Protein AF-A0A522BUV5-F1 (afdb_monomer)

Secondary structure (DSSP, 8-state):
-HHHHHHHHHHHHHHHHHHHHHHHHHHHTTS-HHHHHHHHHHHHHHHHHHHHHHHHHHHHHHHHHHHHHHHHTT----S-TTPPBPTTSPBPHHHHHHHHHHHHHHHHH-TT-HHHHHHHHHHHHHTT-HHHHHHHHHHHHHHHHHHH-

Mean predicted aligned error: 8.03 Å

Foldseek 3Di:
DVVVVVVVVVVVLVVVLVVLLVCLVCQCVVPDPVSVVVSVVSNVVSVVVVVVVVVVVVLVVLLVVVVVVCVVVVCPPVQDPPWDADPVRATDPVSLVVQLVVLVVVCVVPVLALVSLSSNLVSCVSVVVPVVSSVSSVSSSVSVVVVVD

Sequence (149 aa):
MGKVGAAFTVLVMLMLSGALALSGVRLVTSGDLVLTGIGVGVLSLVVIGLLLVAGEVRLGSASARLARALEAEGGLPYDPPDVTRLPSGRLEKDDADRLFALRRAEVEAAPEDWRAWWRLAAAYGEARDARRGRRAMRKAVALERATRG

Radius of gyration: 21.56 Å; Cα contacts (8 Å, |Δi|>4): 110; chains: 1; bounding box: 47×39×57 Å

Structure (mmCIF, N/CA/C/O backbone):
data_AF-A0A522BUV5-F1
#
_entry.id   AF-A0A522BUV5-F1
#
loop_
_atom_site.group_PDB
_atom_site.id
_atom_site.type_symbol
_atom_site.label_atom_id
_atom_site.label_alt_id
_atom_site.label_comp_id
_atom_site.label_asym_id
_atom_site.label_entity_id
_atom_site.label_seq_id
_atom_site.pdbx_PDB_ins_code
_atom_site.Cartn_x
_atom_site.Cartn_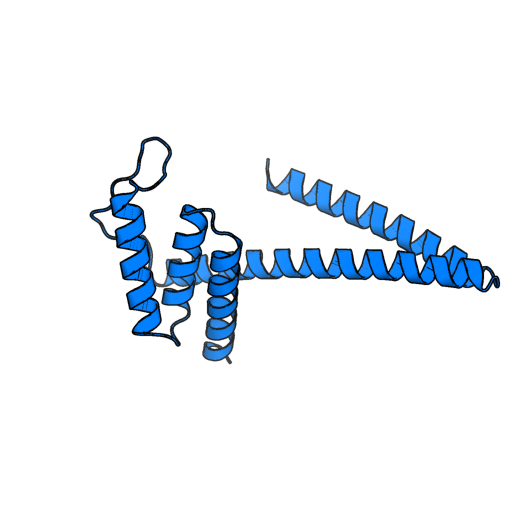y
_atom_site.Cartn_z
_atom_site.occupancy
_atom_site.B_iso_or_equiv
_atom_site.auth_seq_id
_atom_site.auth_comp_id
_atom_site.auth_asym_id
_atom_site.auth_atom_id
_atom_site.pdbx_PDB_model_num
ATOM 1 N N . MET A 1 1 ? 16.148 7.818 9.908 1.00 49.69 1 MET A N 1
ATOM 2 C CA . MET A 1 1 ? 15.095 8.558 10.647 1.00 49.69 1 MET A CA 1
ATOM 3 C C . MET A 1 1 ? 13.669 8.064 10.360 1.00 49.69 1 MET A C 1
ATOM 5 O O . MET A 1 1 ? 12.910 7.933 11.310 1.00 49.69 1 MET A O 1
ATOM 9 N N . GLY A 1 2 ? 13.302 7.696 9.121 1.00 62.78 2 GLY A N 1
ATOM 10 C CA . GLY A 1 2 ? 11.913 7.314 8.782 1.00 62.78 2 GLY A CA 1
ATOM 11 C C . GLY A 1 2 ? 11.329 6.066 9.474 1.00 62.78 2 GLY A C 1
ATOM 12 O O . GLY A 1 2 ? 10.170 6.087 9.869 1.00 62.78 2 GLY A O 1
ATOM 13 N N . LYS A 1 3 ? 12.110 4.992 9.679 1.00 70.62 3 LYS A N 1
ATOM 14 C CA . LYS A 1 3 ? 11.598 3.741 10.289 1.00 70.62 3 LYS A CA 1
ATOM 15 C C . LYS A 1 3 ? 11.247 3.891 11.775 1.00 70.62 3 LYS A C 1
ATOM 17 O O . LYS A 1 3 ? 10.235 3.361 12.213 1.00 70.62 3 LYS A O 1
ATOM 22 N N . VAL A 1 4 ? 12.065 4.633 12.526 1.00 81.69 4 VAL A N 1
ATOM 23 C CA . VAL A 1 4 ? 11.848 4.883 13.963 1.00 81.69 4 VAL A CA 1
ATOM 24 C C . VAL A 1 4 ? 10.650 5.810 14.170 1.00 81.69 4 VAL A C 1
ATOM 26 O O . VAL A 1 4 ? 9.794 5.512 14.995 1.00 81.69 4 VAL A O 1
ATOM 29 N N . GLY A 1 5 ? 10.536 6.875 13.366 1.00 81.88 5 GLY A N 1
ATOM 30 C CA . GLY A 1 5 ? 9.370 7.763 13.395 1.00 81.88 5 GLY A CA 1
ATOM 31 C C . GLY A 1 5 ? 8.070 7.028 13.065 1.00 81.88 5 GLY A C 1
ATOM 32 O O . GLY A 1 5 ? 7.106 7.130 13.814 1.00 81.88 5 GLY A O 1
ATOM 33 N N . ALA A 1 6 ? 8.063 6.207 12.009 1.00 82.06 6 ALA A N 1
ATOM 34 C CA . ALA A 1 6 ? 6.897 5.401 11.651 1.00 82.06 6 ALA A CA 1
ATOM 35 C C . ALA A 1 6 ? 6.514 4.399 12.754 1.00 82.06 6 ALA A C 1
ATOM 37 O O . ALA A 1 6 ? 5.337 4.280 13.088 1.00 82.06 6 ALA A O 1
ATOM 38 N N . ALA A 1 7 ? 7.494 3.711 13.352 1.00 85.12 7 ALA A N 1
ATOM 39 C CA . ALA A 1 7 ? 7.247 2.787 14.458 1.00 85.12 7 ALA A CA 1
ATOM 40 C C . ALA A 1 7 ? 6.645 3.502 15.680 1.00 85.12 7 ALA A C 1
ATOM 42 O O . ALA A 1 7 ? 5.692 3.001 16.272 1.00 85.12 7 ALA A O 1
ATOM 43 N N . PHE A 1 8 ? 7.145 4.695 16.014 1.00 90.94 8 PHE A N 1
ATOM 44 C CA . PHE A 1 8 ? 6.598 5.518 17.091 1.00 90.94 8 PHE A CA 1
ATOM 45 C C . PHE A 1 8 ? 5.156 5.961 16.808 1.00 90.94 8 PHE A C 1
ATOM 47 O O . PHE A 1 8 ? 4.286 5.793 17.658 1.00 90.94 8 PHE A O 1
ATOM 54 N N . THR A 1 9 ? 4.864 6.459 15.602 1.00 87.31 9 THR A N 1
ATOM 55 C CA . THR A 1 9 ? 3.497 6.849 15.220 1.00 87.31 9 THR A CA 1
ATOM 56 C C . THR A 1 9 ? 2.530 5.667 15.286 1.00 87.31 9 THR A C 1
ATOM 58 O O . THR A 1 9 ? 1.425 5.815 15.805 1.00 87.31 9 THR A O 1
ATOM 61 N N . VAL A 1 10 ? 2.943 4.484 14.817 1.00 88.19 10 VAL A N 1
ATOM 62 C CA . VAL A 1 10 ? 2.133 3.259 14.913 1.00 88.19 10 VAL A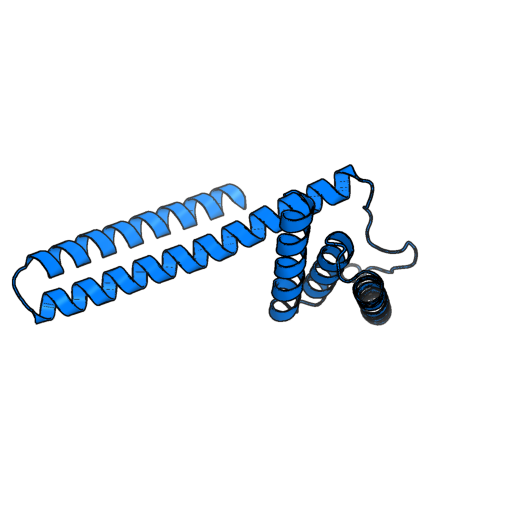 CA 1
ATOM 63 C C . VAL A 1 10 ? 1.892 2.876 16.372 1.00 88.19 10 VAL A C 1
ATOM 65 O O . VAL A 1 10 ? 0.759 2.563 16.729 1.00 88.19 10 VAL A O 1
ATOM 68 N N . LEU A 1 11 ? 2.914 2.946 17.229 1.00 92.19 11 LEU A N 1
ATOM 69 C CA . LEU A 1 11 ? 2.779 2.655 18.656 1.00 92.19 11 LEU A CA 1
ATOM 70 C C . LEU A 1 11 ? 1.769 3.590 19.335 1.00 92.19 11 LEU A C 1
ATOM 72 O O . LEU A 1 11 ? 0.856 3.117 20.008 1.00 92.19 11 LEU A O 1
ATOM 76 N N . VAL A 1 12 ? 1.899 4.903 19.125 1.00 92.75 12 VAL A N 1
ATOM 77 C CA . VAL A 1 12 ? 0.969 5.901 19.679 1.00 92.75 12 VAL A CA 1
ATOM 78 C C . VAL A 1 12 ? -0.450 5.655 19.167 1.00 92.75 12 VAL A C 1
ATOM 80 O O . VAL A 1 12 ? -1.395 5.648 19.952 1.00 92.75 12 VAL A O 1
ATOM 83 N N . MET A 1 13 ? -0.6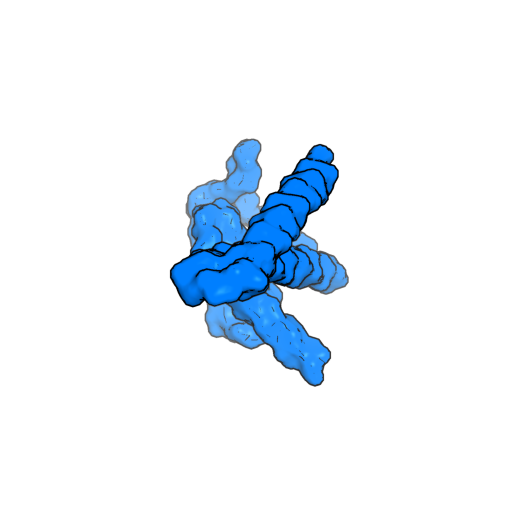12 5.383 17.870 1.00 89.44 13 MET A N 1
ATOM 84 C CA . MET A 1 13 ? -1.913 5.068 17.279 1.00 89.44 13 MET A CA 1
ATOM 85 C C . MET A 1 13 ? -2.553 3.830 17.921 1.00 89.44 13 MET A C 1
ATOM 87 O O . MET A 1 13 ? -3.741 3.858 18.243 1.00 89.44 13 MET A O 1
ATOM 91 N N . LEU A 1 14 ? -1.782 2.760 18.136 1.00 90.44 14 LEU A N 1
ATOM 92 C CA . LEU A 1 14 ? -2.259 1.542 18.795 1.00 90.44 14 LEU A CA 1
ATOM 93 C C . LEU A 1 14 ? -2.642 1.800 20.254 1.00 90.44 14 LEU A C 1
ATOM 95 O O . LEU A 1 14 ? -3.685 1.329 20.700 1.00 90.44 14 LEU A O 1
ATOM 99 N N . MET A 1 15 ? -1.846 2.588 20.976 1.00 92.25 15 MET A N 1
ATOM 100 C CA . MET A 1 15 ? -2.125 2.961 22.361 1.00 92.25 15 MET A CA 1
ATOM 101 C C . MET A 1 15 ? -3.424 3.773 22.480 1.00 92.25 15 MET A C 1
ATOM 103 O O . MET A 1 15 ? -4.279 3.439 23.299 1.00 92.25 15 MET A O 1
ATOM 107 N N . LEU A 1 16 ? -3.613 4.793 21.635 1.00 89.31 16 LEU A N 1
ATOM 108 C CA . LEU A 1 16 ? -4.839 5.601 21.606 1.00 89.31 16 LEU A CA 1
ATOM 109 C C . LEU A 1 16 ? -6.060 4.765 21.206 1.00 89.31 16 LEU A C 1
ATOM 111 O O . LEU A 1 16 ? -7.109 4.855 21.841 1.00 89.31 16 LEU A O 1
ATOM 115 N N . SER A 1 17 ? -5.907 3.906 20.196 1.00 85.44 17 SER A N 1
ATOM 116 C CA . SER A 1 17 ? -6.956 2.976 19.764 1.00 85.44 17 SER A CA 1
ATOM 117 C C . SER A 1 17 ? -7.347 2.011 20.884 1.00 85.44 17 SER A C 1
ATOM 119 O O . SER A 1 17 ? -8.530 1.771 21.101 1.00 85.44 17 SER A O 1
ATOM 121 N N . GLY A 1 18 ? -6.368 1.499 21.636 1.00 87.00 18 GLY A N 1
ATOM 122 C CA . GLY A 1 18 ? -6.593 0.637 22.794 1.00 87.00 18 GLY A CA 1
ATOM 123 C C . GLY A 1 18 ? -7.301 1.357 23.943 1.00 87.00 18 GLY A C 1
ATOM 124 O O . GLY A 1 18 ? -8.240 0.811 24.519 1.00 87.00 18 GLY A O 1
ATOM 125 N N . ALA A 1 19 ? -6.918 2.602 24.239 1.00 88.50 19 ALA A N 1
ATOM 126 C CA . ALA A 1 19 ? -7.586 3.422 25.252 1.00 88.50 19 ALA A CA 1
ATOM 127 C C . ALA A 1 19 ? -9.052 3.720 24.882 1.00 88.50 19 ALA A C 1
ATOM 129 O O . ALA A 1 19 ? -9.947 3.608 25.727 1.00 88.50 19 ALA A O 1
ATOM 130 N N . LEU A 1 20 ? -9.314 4.041 23.610 1.00 84.50 20 LEU A N 1
ATOM 131 C CA . LEU A 1 20 ? -10.669 4.217 23.081 1.00 84.50 20 LEU A CA 1
ATOM 132 C C . LEU A 1 20 ? -11.471 2.918 23.132 1.00 84.50 20 LEU A C 1
ATOM 134 O O . LEU A 1 20 ? -12.626 2.938 23.551 1.00 84.50 20 LEU A O 1
ATOM 138 N N . ALA A 1 21 ? -10.861 1.791 22.763 1.00 82.19 21 ALA A N 1
ATOM 139 C CA . ALA A 1 21 ? -11.517 0.494 22.815 1.00 82.19 21 ALA A CA 1
ATOM 140 C C . ALA A 1 21 ? -11.909 0.123 24.249 1.00 82.19 21 ALA A C 1
ATOM 142 O O . ALA A 1 21 ? -13.062 -0.223 24.492 1.00 82.19 21 ALA A O 1
ATOM 143 N N . LEU A 1 22 ? -10.999 0.281 25.216 1.00 84.31 22 LEU A N 1
ATOM 144 C CA . LEU A 1 22 ? -11.290 0.043 26.631 1.00 84.31 22 LEU A CA 1
ATOM 145 C C . LEU A 1 22 ? -12.436 0.933 27.132 1.00 84.31 22 LEU A C 1
ATOM 147 O O . LEU A 1 22 ? -13.305 0.471 27.869 1.00 84.31 22 LEU A O 1
ATOM 151 N N . SER A 1 23 ? -12.454 2.199 26.712 1.00 81.81 23 SER A N 1
ATOM 152 C CA . SER A 1 23 ? -13.531 3.133 27.046 1.00 81.81 23 SER A CA 1
ATOM 153 C C . SER A 1 23 ? -14.860 2.670 26.443 1.00 81.81 23 SER A C 1
ATOM 155 O O . SER A 1 23 ? -15.846 2.561 27.162 1.00 81.81 23 SER A O 1
ATOM 157 N N . GLY A 1 24 ? -14.877 2.294 25.161 1.00 77.00 24 GLY A N 1
ATOM 158 C CA . GLY A 1 24 ? -16.053 1.741 24.488 1.00 77.00 24 GLY A CA 1
ATOM 159 C C . GLY A 1 24 ? -16.598 0.489 25.176 1.00 77.00 24 GLY A C 1
ATOM 160 O O . GLY A 1 24 ? -17.800 0.409 25.413 1.00 77.00 24 GLY A O 1
ATOM 161 N N . VAL A 1 25 ? -15.728 -0.443 25.583 1.00 78.38 25 VAL A N 1
ATOM 162 C CA . VAL A 1 25 ? -16.140 -1.63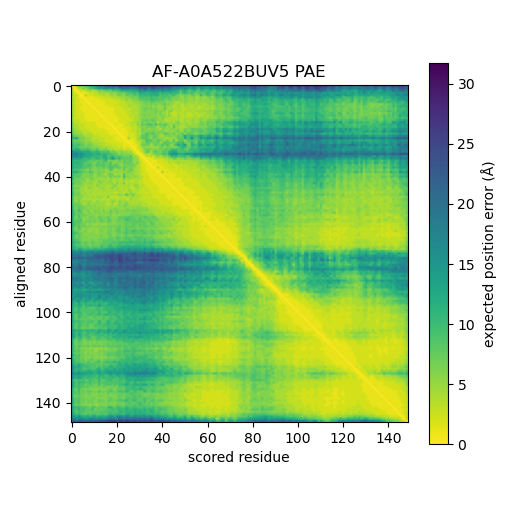0 26.352 1.00 78.38 25 VAL A CA 1
ATOM 163 C C . VAL A 1 25 ? -16.799 -1.230 27.672 1.00 78.38 25 VAL A C 1
ATOM 165 O O . VAL A 1 25 ? -17.871 -1.741 27.976 1.00 78.38 25 VAL A O 1
ATOM 168 N N . ARG A 1 26 ? -16.222 -0.282 28.424 1.00 79.69 26 ARG A N 1
ATOM 169 C CA . ARG A 1 26 ? -16.815 0.205 29.684 1.00 79.69 26 ARG A CA 1
ATOM 170 C C . ARG A 1 26 ? -18.209 0.798 29.481 1.00 79.69 26 ARG A C 1
ATOM 172 O O . ARG A 1 26 ? -19.094 0.536 30.292 1.00 79.69 26 ARG A O 1
ATOM 179 N N . LEU A 1 27 ? -18.406 1.558 28.401 1.00 75.31 27 LEU A N 1
ATOM 180 C CA . LEU A 1 27 ? -19.717 2.097 28.033 1.00 75.31 27 LEU A CA 1
ATOM 181 C C . LEU A 1 27 ? -20.721 0.984 27.694 1.00 75.31 27 LEU A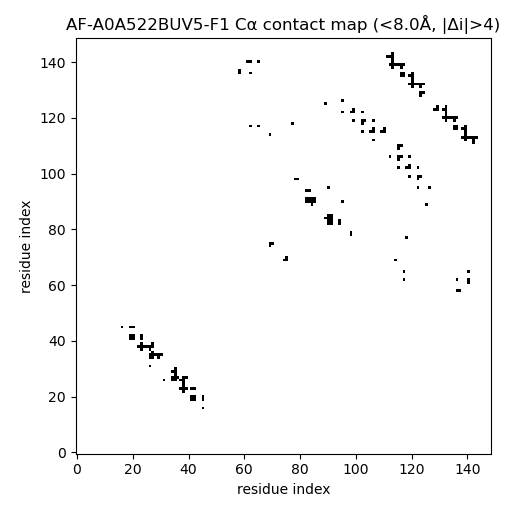 C 1
ATOM 183 O O . LEU A 1 27 ? -21.858 1.045 28.150 1.00 75.31 27 LEU A O 1
ATOM 187 N N . VAL A 1 28 ? -20.304 -0.052 26.961 1.00 76.75 28 VAL A N 1
ATOM 188 C CA . VAL A 1 28 ? -21.154 -1.211 26.623 1.00 76.75 28 VAL A CA 1
ATOM 189 C C . VAL A 1 28 ? -21.532 -2.028 27.860 1.00 76.75 28 VAL A C 1
ATOM 191 O O . VAL A 1 28 ? -22.660 -2.492 27.978 1.00 76.75 28 VAL A O 1
ATOM 194 N N . THR A 1 29 ? -20.622 -2.178 28.822 1.00 81.75 29 THR A N 1
ATOM 195 C CA . THR A 1 29 ? -20.885 -2.932 30.059 1.00 81.75 29 THR A CA 1
ATOM 196 C C . THR A 1 29 ? -21.655 -2.140 31.119 1.00 81.75 29 THR A C 1
ATOM 198 O O . THR A 1 29 ? -21.913 -2.672 32.194 1.00 81.75 29 THR A O 1
ATOM 201 N N . SER A 1 30 ? -22.009 -0.877 30.854 1.00 76.62 30 SER A N 1
ATOM 202 C CA . SER A 1 30 ? -22.659 0.009 31.833 1.00 76.62 30 SER A CA 1
ATOM 203 C C . SER A 1 30 ? -24.128 -0.336 32.120 1.00 76.62 30 SER A C 1
ATOM 205 O O . SER A 1 30 ? -24.671 0.121 33.121 1.00 76.62 30 SER A O 1
ATOM 207 N N . GLY A 1 31 ? -24.770 -1.136 31.259 1.00 75.44 31 GLY A N 1
ATOM 208 C CA . GLY A 1 31 ? -26.191 -1.492 31.364 1.00 75.44 31 GLY A CA 1
ATOM 209 C C . GLY A 1 31 ? -27.157 -0.432 30.819 1.00 75.44 31 GLY A C 1
ATOM 210 O O . GLY A 1 31 ? -28.352 -0.698 30.722 1.00 75.44 31 GLY A O 1
ATOM 211 N N . ASP A 1 32 ? -26.657 0.737 30.414 1.00 85.25 32 ASP A N 1
ATOM 212 C CA . ASP A 1 32 ? -27.437 1.783 29.751 1.00 85.25 32 ASP A CA 1
ATOM 213 C C . ASP A 1 32 ? -27.426 1.570 28.224 1.00 85.25 32 ASP A C 1
ATOM 215 O O . ASP A 1 32 ? -26.370 1.431 27.593 1.00 85.25 32 ASP A O 1
ATOM 219 N N . LEU A 1 33 ? -28.616 1.543 27.616 1.00 84.19 33 LEU A N 1
ATOM 220 C CA . LEU A 1 33 ? -28.797 1.293 26.184 1.00 84.19 33 LEU A CA 1
ATOM 221 C C . LEU A 1 33 ? -28.189 2.408 25.310 1.00 84.19 33 LEU A C 1
ATOM 223 O O . LEU A 1 33 ? -27.633 2.128 24.246 1.00 84.19 33 LEU A O 1
ATOM 227 N N . VAL A 1 34 ? -28.248 3.662 25.768 1.00 85.31 34 VAL A N 1
ATOM 228 C CA . VAL A 1 34 ? -27.679 4.829 25.078 1.00 85.31 34 VAL A CA 1
ATOM 229 C C . VAL A 1 34 ? -26.155 4.767 25.123 1.00 85.31 34 VAL A C 1
ATOM 231 O O . VAL A 1 34 ? -25.500 4.896 24.086 1.00 85.31 34 VAL A O 1
ATOM 234 N N . LEU A 1 35 ? -25.578 4.501 26.300 1.00 78.12 35 LEU A N 1
ATOM 235 C CA . LEU A 1 35 ? -24.124 4.358 26.447 1.00 78.12 35 LEU A CA 1
ATOM 236 C C . LEU A 1 35 ? -23.594 3.173 25.633 1.00 78.12 35 LEU A C 1
ATOM 238 O O . LEU A 1 35 ? -22.554 3.286 24.982 1.00 78.12 35 LEU A O 1
ATOM 242 N N . THR A 1 36 ? -24.344 2.073 25.584 1.00 79.69 36 THR A N 1
ATOM 243 C CA . THR A 1 36 ? -24.013 0.907 24.758 1.00 79.69 36 THR A CA 1
ATOM 244 C C . THR A 1 36 ? -23.940 1.264 23.274 1.00 79.69 36 THR A C 1
ATOM 246 O O . THR A 1 36 ? -22.962 0.915 22.609 1.00 79.69 36 THR A O 1
ATOM 249 N N . GLY A 1 37 ? -24.919 2.015 22.758 1.00 83.88 37 GLY A N 1
ATOM 250 C CA . GLY A 1 37 ? -24.913 2.482 21.369 1.00 83.88 37 GLY A CA 1
ATOM 251 C C . GLY A 1 37 ? -23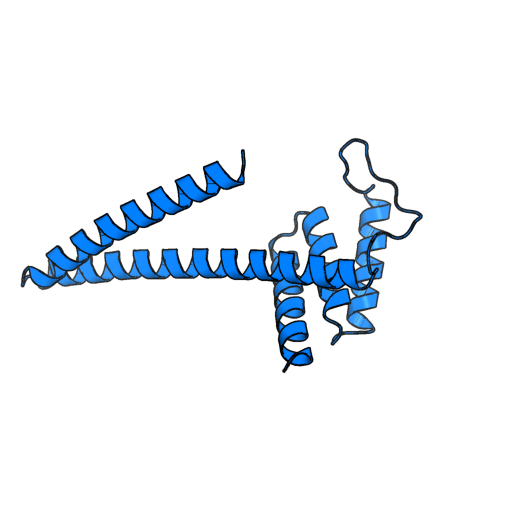.680 3.329 21.033 1.00 83.88 37 GLY A C 1
ATOM 252 O O . GLY A 1 37 ? -23.028 3.104 20.010 1.00 83.88 37 GLY A O 1
ATOM 253 N N . ILE A 1 38 ? -23.301 4.247 21.926 1.00 83.06 38 ILE A N 1
ATOM 254 C CA . ILE A 1 38 ? -22.096 5.078 21.768 1.00 83.06 38 ILE A CA 1
ATOM 255 C C . ILE A 1 38 ? -20.832 4.208 21.774 1.00 83.06 38 ILE A C 1
ATOM 257 O O . ILE A 1 38 ? -19.968 4.370 20.911 1.00 83.06 38 ILE A O 1
ATOM 261 N N . GLY A 1 39 ? -20.731 3.253 22.704 1.00 81.00 39 GLY A N 1
ATOM 262 C CA . GLY A 1 39 ? -19.592 2.340 22.793 1.00 81.00 39 GLY A CA 1
ATOM 263 C C . GLY A 1 39 ? -19.401 1.504 21.524 1.00 81.00 39 GLY A C 1
ATOM 264 O O . GLY A 1 39 ? -18.283 1.415 21.012 1.00 81.00 39 GLY A O 1
ATOM 265 N N . VAL A 1 40 ? -20.487 0.972 20.954 1.00 87.62 40 VAL A N 1
ATOM 266 C CA . VAL A 1 40 ? -20.460 0.248 19.669 1.00 87.62 40 VAL A CA 1
ATOM 267 C C . VAL A 1 40 ? -19.995 1.155 18.525 1.00 87.62 40 VAL A C 1
ATOM 269 O O . VAL A 1 40 ? -19.176 0.733 17.702 1.00 87.62 40 VAL A O 1
ATOM 272 N N . GLY A 1 41 ? -20.459 2.407 18.484 1.00 88.50 41 GLY A N 1
ATOM 273 C CA . GLY A 1 41 ? -20.017 3.391 17.494 1.00 88.50 41 GLY A CA 1
ATOM 274 C C . GLY A 1 41 ? -18.511 3.658 17.567 1.00 88.50 41 GLY A C 1
ATOM 275 O O . GLY A 1 41 ? -17.813 3.576 16.554 1.00 88.50 41 GLY A O 1
ATOM 276 N N . VAL A 1 42 ? -17.986 3.894 18.772 1.00 87.44 42 VAL A N 1
ATOM 277 C CA . VAL A 1 42 ? -16.549 4.125 19.002 1.00 87.44 42 VAL A CA 1
ATOM 278 C C . VAL A 1 42 ? -15.718 2.909 18.593 1.00 87.44 42 VAL A C 1
ATOM 280 O O . VAL A 1 42 ? -14.726 3.055 17.877 1.00 87.44 42 VAL A O 1
ATOM 283 N N . LEU A 1 43 ? -16.132 1.702 18.988 1.00 86.31 43 LEU A N 1
ATOM 284 C CA . LEU A 1 43 ? -15.436 0.468 18.615 1.00 86.31 43 LEU A CA 1
ATOM 285 C C . LEU A 1 43 ? -15.424 0.260 17.098 1.00 86.31 4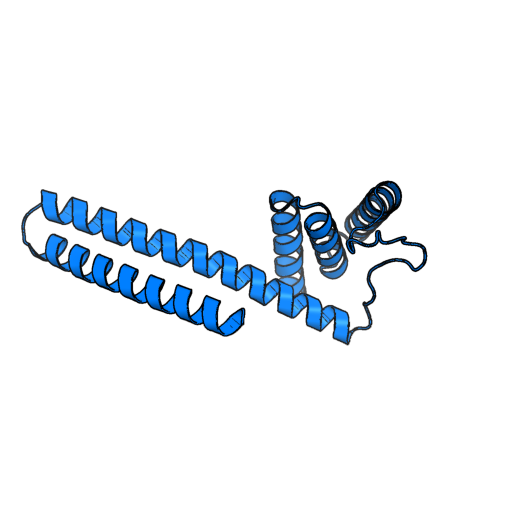3 LEU A C 1
ATOM 287 O O . LEU A 1 43 ? -14.390 -0.096 16.534 1.00 86.31 43 LEU A O 1
ATOM 291 N N . SER A 1 44 ? -16.539 0.549 16.427 1.00 91.50 44 SER A N 1
ATOM 292 C CA . SER A 1 44 ? -16.637 0.460 14.967 1.00 91.50 44 SER A CA 1
ATOM 293 C C . SER A 1 44 ? -15.647 1.403 14.278 1.00 91.50 44 SER A C 1
ATOM 295 O O . SER A 1 44 ? -14.949 0.987 13.353 1.00 91.50 44 SER A O 1
ATOM 297 N N . LEU A 1 45 ? -15.518 2.646 14.757 1.00 88.81 45 LEU A N 1
ATOM 298 C CA . LEU A 1 45 ? -14.544 3.608 14.227 1.00 88.81 45 LEU A CA 1
ATOM 299 C C . LEU A 1 45 ? -13.100 3.122 14.393 1.00 88.81 45 LEU A C 1
ATOM 301 O O . LEU A 1 45 ? -12.314 3.213 13.448 1.00 88.81 45 LEU A O 1
ATOM 305 N N . VAL A 1 46 ? -12.757 2.564 15.558 1.00 88.12 46 VAL A N 1
ATOM 306 C CA . VAL A 1 46 ? -11.425 1.993 15.812 1.00 88.12 46 VAL A CA 1
ATOM 307 C C . VAL A 1 46 ? -11.143 0.839 14.848 1.00 88.12 46 VAL A C 1
ATOM 309 O O . VAL A 1 46 ? -10.098 0.819 14.198 1.00 88.12 46 VAL A O 1
ATOM 312 N N . VAL A 1 47 ? -12.089 -0.092 14.697 1.00 91.69 47 VAL A N 1
ATOM 313 C CA . VAL A 1 47 ? -11.946 -1.241 13.791 1.00 91.69 47 VAL A CA 1
ATOM 314 C C . VAL A 1 47 ? -11.755 -0.783 12.345 1.00 91.69 47 VAL A C 1
ATOM 316 O O . VAL A 1 47 ? -10.821 -1.237 11.683 1.00 91.69 47 VAL A O 1
ATOM 319 N N . ILE A 1 48 ? -12.579 0.148 11.857 1.00 94.25 48 ILE A N 1
ATOM 320 C CA . ILE A 1 48 ? -12.458 0.687 10.494 1.00 94.25 48 ILE A CA 1
ATOM 321 C C . ILE A 1 48 ? -11.096 1.363 10.303 1.00 94.25 48 ILE A C 1
ATOM 323 O O . ILE A 1 48 ? -10.423 1.104 9.304 1.00 94.25 48 ILE A O 1
ATOM 327 N N . GLY A 1 49 ? -10.655 2.177 11.267 1.00 89.81 49 GLY A N 1
ATOM 328 C CA . GLY A 1 49 ? -9.341 2.819 11.232 1.00 89.81 49 GLY A CA 1
ATOM 329 C C . GLY A 1 49 ? -8.200 1.806 11.111 1.00 89.81 49 GLY A C 1
ATOM 330 O O . GLY A 1 49 ? -7.346 1.934 10.230 1.00 89.81 49 GLY A O 1
ATOM 331 N N . LEU A 1 50 ? -8.225 0.748 11.928 1.00 90.38 50 LEU A N 1
ATOM 332 C CA . LEU A 1 50 ? -7.236 -0.331 11.868 1.00 90.38 50 LEU A CA 1
ATOM 333 C C . LEU A 1 50 ? -7.252 -1.054 10.514 1.00 90.38 50 LEU A C 1
ATOM 335 O O . LEU A 1 50 ? -6.187 -1.326 9.959 1.00 90.38 50 LEU A O 1
ATOM 339 N N . LEU A 1 51 ? -8.433 -1.345 9.960 1.00 92.94 51 LEU A N 1
ATOM 340 C CA . LEU A 1 51 ? -8.565 -2.015 8.662 1.00 92.94 51 LEU A CA 1
ATOM 341 C C . LEU A 1 51 ? -8.001 -1.173 7.511 1.00 92.94 51 LEU A C 1
ATOM 343 O O . LEU A 1 51 ? -7.309 -1.715 6.646 1.00 92.94 51 LEU A O 1
ATOM 347 N N . LEU A 1 52 ? -8.255 0.139 7.508 1.00 90.81 52 LEU A N 1
ATOM 348 C CA . LEU A 1 52 ? -7.723 1.055 6.496 1.00 90.81 52 LEU A CA 1
ATOM 349 C C . LEU A 1 52 ? -6.192 1.095 6.531 1.00 90.81 52 LEU A C 1
ATOM 351 O O . LEU A 1 52 ? -5.547 0.927 5.493 1.00 90.81 52 LEU A O 1
ATOM 355 N N . VAL A 1 53 ? -5.605 1.240 7.722 1.00 90.25 53 VAL A N 1
ATOM 356 C CA . VAL A 1 53 ? -4.143 1.263 7.880 1.00 90.25 53 VAL A CA 1
ATOM 357 C C . VAL A 1 53 ? -3.531 -0.087 7.514 1.00 90.25 53 VAL A C 1
ATOM 359 O O . VAL A 1 53 ? -2.542 -0.138 6.781 1.00 90.25 53 VAL A O 1
ATOM 362 N N . ALA A 1 54 ? -4.132 -1.193 7.957 1.00 89.44 54 ALA A N 1
ATOM 363 C CA . ALA A 1 54 ? -3.681 -2.529 7.587 1.00 89.44 54 ALA A CA 1
ATOM 364 C C . ALA A 1 54 ? -3.717 -2.737 6.064 1.00 89.44 54 ALA A C 1
ATOM 366 O O . ALA A 1 54 ? -2.804 -3.349 5.508 1.00 89.44 54 ALA A O 1
ATOM 367 N N . GLY A 1 55 ? -4.737 -2.213 5.377 1.00 89.38 55 GLY A N 1
ATOM 368 C CA . GLY A 1 55 ? -4.831 -2.229 3.918 1.00 89.38 55 GLY A CA 1
ATOM 369 C C . GLY A 1 55 ? -3.667 -1.502 3.239 1.00 89.38 55 GLY A C 1
ATOM 370 O O . GLY A 1 55 ? -3.051 -2.056 2.326 1.00 89.38 55 GLY A O 1
ATOM 371 N N . GLU A 1 56 ? -3.320 -0.310 3.722 1.00 88.12 56 GLU A N 1
ATOM 372 C CA . GLU A 1 56 ? -2.224 0.493 3.168 1.00 88.12 56 GLU A CA 1
ATOM 373 C C . GLU A 1 56 ? -0.855 -0.163 3.409 1.00 88.12 56 GLU A C 1
ATOM 375 O O . GLU A 1 56 ? -0.054 -0.307 2.483 1.00 88.12 56 GLU A O 1
ATOM 380 N N . VAL A 1 57 ? -0.609 -0.666 4.624 1.00 88.69 57 VAL A N 1
ATOM 381 C CA . VAL A 1 57 ? 0.631 -1.386 4.966 1.00 88.69 57 VAL A CA 1
ATOM 382 C C . VAL A 1 57 ? 0.785 -2.654 4.122 1.00 88.69 57 VAL A C 1
ATOM 384 O O . VAL A 1 57 ? 1.878 -2.966 3.635 1.00 88.69 57 VAL A O 1
ATOM 387 N N . ARG A 1 58 ? -0.309 -3.390 3.894 1.00 88.44 58 ARG A N 1
ATOM 388 C CA . ARG A 1 58 ? -0.311 -4.579 3.029 1.00 88.44 58 ARG A CA 1
ATOM 389 C C . ARG A 1 58 ? 0.002 -4.228 1.575 1.00 88.44 58 ARG A C 1
ATOM 391 O O . ARG A 1 58 ? 0.761 -4.954 0.939 1.00 88.44 58 ARG A O 1
ATOM 398 N N . LEU A 1 59 ? -0.539 -3.129 1.048 1.00 86.50 59 LEU A N 1
ATOM 399 C CA . LEU A 1 59 ? -0.253 -2.689 -0.320 1.00 86.50 59 LEU A CA 1
ATOM 400 C C . LEU A 1 59 ? 1.205 -2.234 -0.474 1.00 86.50 59 LEU A C 1
ATOM 402 O O . LEU A 1 59 ? 1.871 -2.645 -1.422 1.00 86.50 59 LEU A O 1
ATOM 406 N N . GLY A 1 60 ? 1.720 -1.449 0.477 1.00 87.12 60 GLY A N 1
ATOM 407 C CA . GLY A 1 60 ? 3.109 -0.984 0.469 1.00 87.12 60 GLY A CA 1
ATOM 408 C C . GLY A 1 60 ? 4.120 -2.128 0.582 1.00 87.12 60 GLY A C 1
ATOM 409 O O . GLY A 1 60 ? 5.081 -2.192 -0.183 1.00 87.12 60 GLY A O 1
ATOM 410 N N . SER A 1 61 ? 3.877 -3.084 1.483 1.00 88.69 61 SER A N 1
ATOM 411 C CA . SER A 1 61 ? 4.732 -4.272 1.625 1.00 88.69 61 SER A CA 1
ATOM 412 C C . SER A 1 61 ? 4.688 -5.179 0.393 1.00 88.69 61 SER A C 1
ATOM 414 O O . SER A 1 61 ? 5.736 -5.668 -0.035 1.00 88.69 61 SER A O 1
ATOM 416 N N . ALA A 1 62 ? 3.515 -5.358 -0.224 1.00 89.75 62 ALA A N 1
ATOM 417 C CA . ALA A 1 62 ? 3.386 -6.086 -1.483 1.00 89.75 62 ALA A CA 1
ATOM 418 C C . ALA A 1 62 ? 4.124 -5.371 -2.626 1.00 89.75 62 ALA A C 1
ATOM 420 O O . ALA A 1 62 ? 4.892 -6.011 -3.336 1.00 89.75 62 ALA A O 1
ATOM 421 N N . SER A 1 63 ? 3.979 -4.050 -2.750 1.00 88.50 63 SER A N 1
ATOM 422 C CA . SER A 1 63 ? 4.713 -3.241 -3.732 1.00 88.50 63 SER A CA 1
ATOM 423 C C . SER A 1 63 ? 6.228 -3.388 -3.580 1.00 88.50 63 SER A C 1
ATOM 425 O O . SER A 1 63 ? 6.924 -3.610 -4.567 1.00 88.50 63 SER A O 1
ATOM 427 N N . ALA A 1 64 ? 6.745 -3.304 -2.348 1.00 88.81 64 ALA A N 1
ATOM 428 C CA . ALA A 1 64 ? 8.171 -3.471 -2.066 1.00 88.81 64 ALA A CA 1
ATOM 429 C C . ALA A 1 64 ? 8.661 -4.899 -2.354 1.00 88.81 64 ALA A C 1
ATOM 431 O O . ALA A 1 64 ? 9.790 -5.099 -2.796 1.00 88.81 64 ALA A O 1
ATOM 432 N N . ARG A 1 65 ? 7.818 -5.911 -2.117 1.00 91.81 65 ARG A N 1
ATOM 433 C CA . ARG A 1 65 ? 8.116 -7.296 -2.495 1.00 91.81 65 ARG A CA 1
ATOM 434 C C . ARG A 1 65 ? 8.211 -7.454 -4.012 1.00 91.81 65 ARG A C 1
ATOM 436 O O . ARG A 1 65 ? 9.186 -8.038 -4.466 1.00 91.81 65 ARG A O 1
ATOM 443 N N . LEU A 1 66 ? 7.238 -6.934 -4.762 1.00 89.75 66 LEU A N 1
ATOM 444 C CA . LEU A 1 66 ? 7.233 -6.989 -6.227 1.00 89.75 66 LEU A CA 1
ATOM 445 C C . LEU A 1 66 ? 8.431 -6.250 -6.829 1.00 89.75 66 LEU A C 1
ATOM 447 O O . LEU A 1 66 ? 9.049 -6.764 -7.751 1.00 89.75 66 LEU A O 1
ATOM 451 N N . ALA A 1 67 ? 8.805 -5.101 -6.259 1.00 87.88 67 ALA A N 1
ATOM 452 C CA . ALA A 1 67 ? 9.997 -4.365 -6.670 1.00 87.88 67 ALA A CA 1
ATOM 453 C C . ALA A 1 67 ? 11.265 -5.229 -6.560 1.00 87.88 67 ALA A C 1
ATOM 455 O O . ALA A 1 67 ? 12.015 -5.344 -7.521 1.00 87.88 67 ALA A O 1
ATOM 456 N N . ARG A 1 68 ? 11.457 -5.906 -5.417 1.00 88.19 68 ARG A N 1
ATOM 457 C CA . ARG A 1 68 ? 12.593 -6.820 -5.205 1.00 88.19 68 ARG A CA 1
ATOM 458 C C . ARG A 1 68 ? 12.558 -8.044 -6.116 1.00 88.19 68 ARG A C 1
ATOM 460 O O . ARG A 1 68 ? 13.609 -8.517 -6.525 1.00 88.19 68 ARG A O 1
ATOM 467 N N . ALA A 1 69 ? 11.371 -8.575 -6.408 1.00 88.38 69 ALA A N 1
ATOM 468 C CA . ALA A 1 69 ? 11.228 -9.688 -7.344 1.00 88.38 69 ALA A CA 1
ATOM 469 C C . ALA A 1 69 ? 11.650 -9.267 -8.760 1.00 88.38 69 ALA A C 1
ATOM 471 O O . ALA A 1 69 ? 12.431 -9.963 -9.395 1.00 88.38 69 ALA A O 1
ATOM 472 N N . LEU A 1 70 ? 11.208 -8.089 -9.209 1.00 86.69 70 LEU A N 1
ATOM 473 C CA . LEU A 1 70 ? 11.589 -7.535 -10.507 1.00 86.69 70 LEU A CA 1
ATOM 474 C C . LEU A 1 70 ? 13.094 -7.228 -10.588 1.00 86.69 70 LEU A C 1
ATOM 476 O O . LEU A 1 70 ? 13.713 -7.443 -11.626 1.00 86.69 70 LEU A O 1
ATOM 480 N N . GLU A 1 71 ? 13.684 -6.748 -9.491 1.00 86.00 71 GLU A N 1
ATOM 481 C CA . GLU A 1 71 ? 15.126 -6.504 -9.371 1.00 86.00 71 GLU A CA 1
ATOM 482 C C . GLU A 1 71 ? 15.935 -7.798 -9.482 1.00 86.00 71 GLU A C 1
ATOM 484 O O . GLU A 1 71 ? 16.907 -7.851 -10.232 1.00 86.00 71 GLU A O 1
ATOM 489 N N . ALA A 1 72 ? 15.496 -8.866 -8.810 1.00 86.50 72 ALA A N 1
ATOM 490 C CA . ALA A 1 72 ? 16.138 -10.177 -8.884 1.00 86.50 72 ALA A CA 1
ATOM 491 C C . ALA A 1 72 ? 16.098 -10.793 -10.295 1.00 86.50 72 ALA A C 1
ATOM 493 O O . ALA A 1 72 ? 16.968 -11.580 -10.651 1.00 86.50 72 ALA A O 1
ATOM 494 N N . GLU A 1 73 ? 15.108 -10.423 -11.105 1.00 85.38 73 GLU A N 1
ATOM 495 C CA . GLU A 1 73 ? 14.967 -10.867 -12.495 1.00 85.38 73 GLU A CA 1
ATOM 496 C C . GLU A 1 73 ? 15.754 -9.999 -13.491 1.00 85.38 73 GLU A C 1
ATOM 498 O O . GLU A 1 73 ? 15.692 -10.235 -14.695 1.00 85.38 73 GLU A O 1
ATOM 503 N N . GLY A 1 74 ? 16.481 -8.979 -13.017 1.00 78.44 74 GLY A N 1
ATOM 504 C CA . GLY A 1 74 ? 17.206 -8.042 -13.879 1.00 78.44 74 GLY A CA 1
ATOM 505 C C . GLY A 1 74 ? 16.293 -7.070 -14.632 1.00 78.44 74 GLY A C 1
ATOM 506 O O . GLY A 1 74 ? 16.724 -6.427 -15.583 1.00 78.44 74 GLY A O 1
ATOM 507 N N . GLY A 1 75 ? 15.032 -6.923 -14.215 1.00 69.62 75 GLY A N 1
ATOM 508 C CA . GLY A 1 75 ? 14.052 -6.024 -14.837 1.00 69.62 75 GLY A CA 1
ATOM 509 C C . GLY A 1 75 ? 14.256 -4.534 -14.526 1.00 69.62 75 GLY A C 1
ATOM 510 O O . GLY A 1 75 ? 13.322 -3.749 -14.714 1.00 69.62 75 GLY A O 1
ATOM 511 N N . LEU A 1 76 ? 15.433 -4.162 -14.012 1.00 70.69 76 LEU A N 1
ATOM 512 C CA . LEU A 1 76 ? 15.834 -2.826 -13.576 1.00 70.69 76 LEU A CA 1
ATOM 513 C C . LEU A 1 76 ? 17.204 -2.463 -14.193 1.00 70.69 76 LEU A C 1
ATOM 515 O O . LEU A 1 76 ? 18.096 -3.311 -14.175 1.00 70.69 76 LEU A O 1
ATOM 519 N N . PRO A 1 77 ? 17.413 -1.222 -14.683 1.00 58.62 77 PRO A N 1
ATOM 520 C CA . PRO A 1 77 ? 16.509 -0.071 -14.613 1.00 58.62 77 PRO A CA 1
ATOM 521 C C . PRO A 1 77 ? 15.276 -0.219 -15.517 1.00 58.62 77 PRO A C 1
ATOM 523 O O . PRO A 1 77 ? 15.354 -0.733 -16.626 1.00 58.62 77 PRO A O 1
ATOM 526 N N . TYR A 1 78 ? 14.111 0.213 -15.021 1.00 65.81 78 TYR A N 1
ATOM 527 C CA . TYR A 1 78 ? 12.863 0.168 -15.790 1.00 65.81 78 TYR A CA 1
ATOM 528 C C . TYR A 1 78 ? 12.721 1.356 -16.746 1.00 65.81 78 TYR A C 1
ATOM 530 O O . TYR A 1 78 ? 11.784 1.359 -17.541 1.00 65.81 78 TYR A O 1
ATOM 538 N N . ASP A 1 79 ? 13.575 2.371 -16.661 1.00 65.94 79 ASP A N 1
ATOM 539 C CA . ASP A 1 79 ? 13.558 3.484 -17.606 1.00 65.94 79 ASP A CA 1
ATOM 540 C C . ASP A 1 79 ? 14.283 3.082 -18.894 1.00 65.94 79 ASP A C 1
ATOM 542 O O . ASP A 1 79 ? 15.364 2.490 -18.818 1.00 65.94 79 ASP A O 1
ATOM 546 N N . PRO A 1 80 ? 13.728 3.392 -20.077 1.00 64.44 80 PRO A N 1
ATOM 547 C CA . PRO A 1 80 ? 14.490 3.301 -21.309 1.00 64.44 80 PRO A CA 1
ATOM 548 C C . PRO A 1 80 ? 15.706 4.251 -21.256 1.00 64.44 80 PRO A C 1
ATOM 550 O O . PRO A 1 80 ? 15.649 5.286 -20.591 1.00 64.44 80 PRO A O 1
ATOM 553 N N . PRO A 1 81 ? 16.807 3.918 -21.953 1.00 59.47 81 PRO A N 1
ATOM 554 C CA . PRO A 1 81 ? 18.076 4.646 -21.858 1.00 59.47 81 PRO A CA 1
ATOM 555 C C . PRO A 1 81 ? 18.016 6.123 -22.299 1.00 59.47 81 PRO A C 1
ATOM 557 O O . PRO A 1 81 ? 18.863 6.901 -21.872 1.00 59.47 81 PRO A O 1
ATOM 560 N N . ASP A 1 82 ? 17.002 6.531 -23.070 1.00 63.34 82 ASP A N 1
ATOM 561 C CA . ASP A 1 82 ? 16.858 7.889 -23.628 1.00 63.34 82 ASP A CA 1
ATOM 562 C C . ASP A 1 82 ? 15.948 8.821 -22.800 1.00 63.34 82 ASP A C 1
ATOM 564 O O . ASP A 1 82 ? 15.266 9.688 -23.348 1.00 63.34 82 ASP A O 1
ATOM 568 N N . VAL A 1 83 ? 15.880 8.633 -21.479 1.00 66.88 83 VAL A N 1
ATOM 569 C CA . VAL A 1 83 ? 15.050 9.465 -20.594 1.00 66.88 83 VAL A CA 1
ATOM 570 C C . VAL A 1 83 ? 15.888 10.541 -19.912 1.00 66.88 83 VAL A C 1
ATOM 572 O O . VAL A 1 83 ? 16.794 10.241 -19.131 1.00 66.88 83 VAL A O 1
ATOM 575 N N . THR A 1 84 ? 15.529 11.809 -20.121 1.00 70.88 84 THR A N 1
ATOM 576 C CA . THR A 1 84 ? 16.154 12.937 -19.430 1.00 70.88 84 THR A CA 1
ATOM 577 C C . THR A 1 84 ? 15.444 13.203 -18.107 1.00 70.88 84 THR A C 1
ATOM 579 O O . THR A 1 84 ? 14.238 13.456 -18.039 1.00 70.88 84 THR A O 1
ATOM 582 N N . ARG A 1 85 ? 16.210 13.189 -17.013 1.00 74.19 85 ARG A N 1
ATOM 583 C CA . ARG A 1 85 ? 15.730 13.609 -15.691 1.00 74.19 85 ARG A CA 1
ATOM 584 C C . ARG A 1 85 ? 16.153 15.055 -15.420 1.00 74.19 85 ARG A C 1
ATOM 586 O O . ARG A 1 85 ? 17.302 15.433 -15.627 1.00 74.19 85 ARG A O 1
ATOM 593 N N . LEU A 1 86 ? 15.225 15.871 -14.925 1.00 74.25 86 LEU A N 1
ATOM 594 C CA . LEU A 1 86 ? 15.494 17.203 -14.392 1.00 74.25 86 LEU A CA 1
ATOM 595 C C . LEU A 1 86 ? 16.446 17.115 -13.185 1.00 74.25 86 LEU A C 1
ATOM 597 O O . LEU A 1 86 ? 16.448 16.101 -12.485 1.00 74.25 86 LEU A O 1
ATOM 601 N N . PRO A 1 87 ? 17.129 18.217 -12.811 1.00 73.44 87 PRO A N 1
ATOM 602 C CA . PRO A 1 87 ? 17.916 18.301 -11.571 1.00 73.44 87 PRO A CA 1
ATOM 603 C C . PRO A 1 87 ? 17.116 17.978 -10.296 1.00 73.44 87 PRO A C 1
ATOM 605 O O . PRO A 1 87 ? 17.679 17.645 -9.260 1.00 73.44 87 PRO A O 1
ATOM 608 N N . SER A 1 88 ? 15.784 18.057 -10.374 1.00 72.25 88 SER A N 1
ATOM 609 C CA . SER A 1 88 ? 14.861 17.648 -9.310 1.00 72.25 88 SER A CA 1
ATOM 610 C C . SER A 1 88 ? 14.646 16.126 -9.203 1.00 72.25 88 SER A C 1
ATOM 612 O O . SER A 1 88 ? 13.906 15.685 -8.327 1.00 72.25 88 SER A O 1
ATOM 614 N N . GLY A 1 89 ? 15.227 15.327 -10.106 1.00 68.56 89 GLY A N 1
ATOM 615 C CA . GLY A 1 89 ? 15.027 13.877 -10.239 1.00 68.56 89 GLY A CA 1
ATOM 616 C C . GLY A 1 89 ? 13.768 13.468 -11.017 1.00 68.56 89 GLY A C 1
ATOM 617 O O . GLY A 1 89 ? 13.590 12.288 -11.323 1.00 68.56 89 GLY A O 1
ATOM 618 N N . ARG A 1 90 ? 12.896 14.427 -11.354 1.00 71.62 90 ARG A N 1
ATOM 619 C CA . ARG A 1 90 ? 11.680 14.210 -12.159 1.00 71.62 90 ARG A CA 1
ATOM 620 C C . ARG A 1 90 ? 12.037 13.981 -13.623 1.00 71.62 90 ARG A C 1
ATOM 622 O O . ARG A 1 90 ? 12.990 14.587 -14.090 1.00 71.62 90 ARG A O 1
ATOM 629 N N . LEU A 1 91 ? 11.254 13.193 -14.354 1.00 74.88 91 LEU A N 1
ATOM 630 C CA . LEU A 1 91 ? 11.364 13.168 -15.813 1.00 74.88 91 LEU A CA 1
ATOM 631 C C . LEU A 1 91 ? 10.979 14.527 -16.407 1.00 74.88 91 LEU A C 1
ATOM 633 O O . LEU A 1 91 ? 10.120 15.233 -15.863 1.00 74.88 91 LEU A O 1
ATOM 637 N N . GLU A 1 92 ? 11.625 14.866 -17.520 1.00 80.19 92 GLU A N 1
ATOM 638 C CA . GLU A 1 92 ? 11.145 15.890 -18.447 1.00 80.19 92 GLU A CA 1
ATOM 639 C C . GLU A 1 92 ? 9.712 15.535 -18.888 1.00 80.19 92 GLU A C 1
ATOM 641 O O . GLU A 1 92 ? 9.332 14.363 -18.893 1.00 80.19 92 GLU A O 1
ATOM 646 N N . LYS A 1 93 ? 8.855 16.536 -19.113 1.00 77.56 93 LYS A N 1
ATOM 647 C CA . LYS A 1 93 ? 7.418 16.299 -19.281 1.00 77.56 93 LYS A CA 1
ATOM 648 C C . LYS A 1 93 ? 7.135 15.447 -20.520 1.00 77.56 93 LYS A C 1
ATOM 650 O O . LYS A 1 93 ? 6.327 14.523 -20.429 1.00 77.56 93 LYS A O 1
ATOM 655 N N . ASP A 1 94 ? 7.815 15.718 -21.626 1.00 79.69 94 ASP A N 1
ATOM 656 C CA . ASP A 1 94 ? 7.621 14.987 -22.875 1.00 79.69 94 ASP A CA 1
ATOM 657 C C . ASP A 1 94 ? 8.195 13.564 -22.764 1.00 79.69 94 ASP A C 1
ATOM 659 O O . ASP A 1 94 ? 7.612 12.611 -23.289 1.00 79.69 94 ASP A O 1
ATOM 663 N N . ASP A 1 95 ? 9.293 13.382 -22.020 1.00 79.19 95 ASP A N 1
ATOM 664 C CA . ASP A 1 95 ? 9.820 12.054 -21.670 1.00 79.19 95 ASP A CA 1
ATOM 665 C C . ASP A 1 95 ? 8.862 11.270 -20.752 1.00 79.19 95 ASP A C 1
ATOM 667 O O . ASP A 1 95 ? 8.666 10.066 -20.941 1.00 79.19 95 ASP A O 1
ATOM 671 N N . ALA A 1 96 ? 8.220 11.937 -19.786 1.00 76.75 96 ALA A N 1
ATOM 672 C CA . ALA A 1 96 ? 7.249 11.329 -18.879 1.00 76.75 96 ALA A CA 1
ATOM 673 C C . ALA A 1 96 ? 5.996 10.846 -19.621 1.00 76.75 96 ALA A C 1
ATOM 675 O O . ALA A 1 96 ? 5.541 9.722 -19.396 1.00 76.75 96 ALA A O 1
ATOM 676 N N . ASP A 1 97 ? 5.462 11.666 -20.529 1.00 82.56 97 ASP A N 1
ATOM 677 C CA . ASP A 1 97 ? 4.294 11.315 -21.339 1.00 82.56 97 ASP A CA 1
ATOM 678 C C . ASP A 1 97 ? 4.619 10.165 -22.312 1.00 82.56 97 ASP A C 1
ATOM 680 O O . ASP A 1 97 ? 3.821 9.232 -22.464 1.00 82.56 97 ASP A O 1
ATOM 684 N N . ARG A 1 98 ? 5.823 10.159 -22.904 1.00 83.50 98 ARG A N 1
ATOM 685 C CA . ARG A 1 98 ? 6.305 9.064 -23.763 1.00 83.50 98 ARG A CA 1
ATOM 686 C C . ARG A 1 98 ? 6.463 7.757 -22.988 1.00 83.50 98 ARG A C 1
ATOM 688 O O . ARG A 1 98 ? 5.980 6.716 -23.437 1.00 83.50 98 ARG A O 1
ATOM 695 N N . LEU A 1 99 ? 7.097 7.806 -21.815 1.00 82.88 99 LEU A N 1
ATOM 696 C CA . LEU A 1 99 ? 7.258 6.644 -20.943 1.00 82.88 99 LEU A CA 1
ATOM 697 C C . LEU A 1 99 ? 5.898 6.107 -20.494 1.00 82.88 99 LEU A C 1
ATOM 699 O O . LEU A 1 99 ? 5.672 4.898 -20.493 1.00 82.88 99 LEU A O 1
ATOM 703 N N . PHE A 1 100 ? 4.966 6.996 -20.158 1.00 84.94 100 PHE A N 1
ATOM 704 C CA . PHE A 1 100 ? 3.615 6.612 -19.778 1.00 84.94 100 PHE A CA 1
ATOM 705 C C . PHE A 1 100 ? 2.873 5.902 -20.919 1.00 84.94 100 PHE A C 1
ATOM 707 O O . PHE A 1 100 ? 2.268 4.851 -20.696 1.00 84.94 100 PHE A O 1
ATOM 714 N N . ALA A 1 101 ? 2.947 6.436 -22.142 1.00 87.06 101 ALA A N 1
ATOM 715 C CA . ALA A 1 101 ? 2.352 5.815 -23.323 1.00 87.06 101 ALA A CA 1
ATOM 716 C C . ALA A 1 101 ? 2.947 4.425 -23.601 1.00 87.06 101 ALA A C 1
ATOM 718 O O . ALA A 1 101 ? 2.197 3.473 -23.822 1.00 87.06 101 ALA A O 1
ATOM 719 N N . LEU A 1 102 ? 4.273 4.284 -23.498 1.00 87.38 102 LEU A N 1
ATOM 720 C CA . LEU A 1 102 ? 4.966 3.002 -23.638 1.00 87.38 102 LEU A CA 1
ATOM 721 C C . LEU A 1 102 ? 4.480 1.985 -22.597 1.00 87.38 102 LEU A C 1
ATOM 723 O O . LEU A 1 102 ? 4.091 0.872 -22.939 1.00 87.38 102 LEU A O 1
ATOM 727 N N . ARG A 1 103 ? 4.435 2.380 -21.322 1.00 88.50 103 ARG A N 1
ATOM 728 C CA . ARG A 1 103 ? 4.015 1.510 -20.213 1.00 88.50 103 ARG A CA 1
ATOM 729 C C . ARG A 1 103 ? 2.563 1.085 -20.317 1.00 88.50 103 ARG A C 1
ATOM 731 O O . ARG A 1 103 ? 2.207 -0.029 -19.939 1.00 88.50 103 ARG A O 1
ATOM 738 N N . ARG A 1 104 ? 1.718 1.971 -20.833 1.00 88.31 104 ARG A N 1
ATOM 739 C CA . ARG A 1 104 ? 0.331 1.648 -21.136 1.00 88.31 104 ARG A CA 1
ATOM 740 C C . ARG A 1 104 ? 0.239 0.614 -22.259 1.00 88.31 104 ARG A C 1
ATOM 742 O O . ARG A 1 104 ? -0.489 -0.357 -22.091 1.00 88.31 104 ARG A O 1
ATOM 749 N N . ALA A 1 105 ? 1.004 0.782 -23.336 1.00 90.00 105 ALA A N 1
ATOM 750 C CA . ALA A 1 105 ? 1.058 -0.184 -24.431 1.00 90.00 105 ALA A CA 1
ATOM 751 C C . ALA A 1 105 ? 1.591 -1.556 -23.973 1.00 90.00 105 ALA A C 1
ATOM 753 O O . ALA A 1 105 ? 1.037 -2.576 -24.363 1.00 90.00 105 ALA A O 1
ATOM 754 N N . GLU A 1 106 ? 2.598 -1.598 -23.089 1.00 86.81 106 GLU A N 1
ATOM 755 C CA . GLU A 1 106 ? 3.093 -2.846 -22.477 1.00 86.81 106 GLU A CA 1
ATOM 756 C C . GLU A 1 106 ? 1.977 -3.593 -21.723 1.00 86.81 106 GLU A C 1
ATOM 758 O O . GLU A 1 106 ? 1.822 -4.803 -21.875 1.00 86.81 106 GLU A O 1
ATOM 763 N N . VAL A 1 107 ? 1.172 -2.875 -20.931 1.00 91.75 107 VAL A N 1
ATOM 764 C CA . VAL A 1 107 ? 0.038 -3.460 -20.195 1.00 91.75 107 VAL A CA 1
ATOM 765 C C . VAL A 1 107 ? -1.091 -3.893 -21.130 1.00 91.75 107 VAL A C 1
ATOM 767 O O . VAL A 1 107 ? -1.743 -4.901 -20.872 1.00 91.75 107 VAL A O 1
ATOM 770 N N . GLU A 1 108 ? -1.341 -3.150 -22.207 1.00 90.19 108 GLU A N 1
ATOM 771 C CA . GLU A 1 108 ? -2.343 -3.514 -23.214 1.00 90.19 108 GLU A CA 1
ATOM 772 C C . GLU A 1 108 ? -1.907 -4.745 -24.032 1.00 90.19 108 GLU A C 1
ATOM 774 O O . GLU A 1 108 ? -2.745 -5.584 -24.353 1.00 90.19 108 GLU A O 1
ATOM 779 N N . ALA A 1 109 ? -0.606 -4.905 -24.299 1.00 91.75 109 ALA A N 1
ATOM 780 C CA . ALA A 1 109 ? -0.044 -6.069 -24.983 1.00 91.75 109 ALA A CA 1
ATOM 781 C C . ALA A 1 109 ? 0.035 -7.319 -24.087 1.00 91.75 109 ALA A C 1
ATOM 783 O O . ALA A 1 109 ? -0.163 -8.435 -24.567 1.00 91.75 109 ALA A O 1
ATOM 784 N N . ALA A 1 110 ? 0.309 -7.147 -22.790 1.00 89.81 110 ALA A N 1
ATOM 785 C CA . ALA A 1 110 ? 0.441 -8.233 -21.820 1.00 89.81 110 ALA A CA 1
ATOM 786 C C . ALA A 1 110 ? -0.418 -7.975 -20.563 1.00 89.81 110 ALA A C 1
ATOM 788 O O . ALA A 1 110 ? 0.115 -7.732 -19.475 1.00 89.81 110 ALA A O 1
ATOM 789 N N . PRO A 1 111 ? -1.760 -8.061 -20.665 1.00 90.81 111 PRO A N 1
ATOM 790 C CA . PRO A 1 111 ? -2.667 -7.695 -19.572 1.00 90.81 111 PRO A CA 1
ATOM 791 C C . PRO A 1 111 ? -2.577 -8.611 -18.346 1.00 90.81 111 PRO A C 1
ATOM 793 O O . PRO A 1 111 ? -3.014 -8.220 -17.260 1.00 90.81 111 PRO A O 1
ATOM 796 N N . GLU A 1 112 ? -1.997 -9.799 -18.501 1.00 91.00 112 GLU A N 1
ATOM 797 C CA . GLU A 1 112 ? -1.814 -10.787 -17.435 1.00 91.00 112 GLU A CA 1
ATOM 798 C C . GLU A 1 112 ? -0.398 -10.755 -16.824 1.00 91.00 112 GLU A C 1
ATOM 800 O O . GLU A 1 112 ? -0.151 -11.421 -15.819 1.00 91.00 112 GLU A O 1
ATOM 805 N N . ASP A 1 113 ? 0.530 -9.945 -17.355 1.00 90.56 113 ASP A N 1
ATOM 806 C CA . ASP A 1 113 ? 1.874 -9.811 -16.781 1.00 90.56 113 ASP A CA 1
ATOM 807 C C . ASP A 1 113 ? 1.889 -8.788 -15.638 1.00 90.56 113 ASP A C 1
ATOM 809 O O . ASP A 1 113 ? 1.742 -7.576 -15.827 1.00 90.56 113 ASP A O 1
ATOM 813 N N . TRP A 1 114 ? 2.117 -9.273 -14.417 1.00 92.38 114 TRP A N 1
ATOM 814 C CA . TRP A 1 114 ? 2.191 -8.425 -13.229 1.00 92.38 114 TRP A CA 1
ATOM 815 C C . TRP A 1 114 ? 3.311 -7.373 -13.311 1.00 92.38 114 TRP A C 1
ATOM 817 O O . TRP A 1 114 ? 3.179 -6.309 -12.697 1.00 92.38 114 TRP A O 1
ATOM 827 N N . ARG A 1 115 ? 4.384 -7.625 -14.076 1.00 91.00 115 ARG A N 1
ATOM 828 C CA . ARG A 1 115 ? 5.528 -6.707 -14.224 1.00 91.00 115 ARG A CA 1
ATOM 829 C C . ARG A 1 115 ? 5.126 -5.441 -14.962 1.00 91.00 115 ARG A C 1
ATOM 831 O O . ARG A 1 115 ? 5.420 -4.345 -14.485 1.00 91.00 115 ARG A O 1
ATOM 838 N N . ALA A 1 116 ? 4.401 -5.582 -16.072 1.00 90.38 116 ALA A N 1
ATOM 839 C CA . ALA A 1 116 ? 3.883 -4.457 -16.849 1.00 90.38 116 ALA A CA 1
ATOM 840 C C . ALA A 1 116 ? 2.982 -3.559 -15.980 1.00 90.38 116 ALA A C 1
ATOM 842 O O . ALA A 1 116 ? 3.160 -2.339 -15.926 1.00 90.38 116 ALA A O 1
ATOM 843 N N . TRP A 1 117 ? 2.085 -4.167 -15.193 1.00 92.00 117 TRP A N 1
ATOM 844 C CA . TRP A 1 117 ? 1.225 -3.437 -14.255 1.00 92.00 117 TRP A CA 1
ATOM 845 C C . TRP A 1 117 ? 2.001 -2.727 -13.142 1.00 92.00 117 TRP A C 1
ATOM 847 O O . TRP A 1 117 ? 1.625 -1.619 -12.750 1.00 92.00 117 TRP A O 1
ATOM 857 N N . TRP A 1 118 ? 3.076 -3.334 -12.631 1.00 90.50 118 TRP A N 1
ATOM 858 C CA . TRP A 1 118 ? 3.936 -2.705 -11.628 1.00 90.50 118 TRP A CA 1
ATOM 859 C C . TRP A 1 118 ? 4.664 -1.486 -12.206 1.00 90.50 118 TRP A C 1
ATOM 861 O O . TRP A 1 118 ? 4.642 -0.419 -11.589 1.00 90.50 118 TRP A O 1
ATOM 871 N N . ARG A 1 119 ? 5.237 -1.593 -13.415 1.00 89.25 119 ARG A N 1
ATOM 872 C CA . ARG A 1 119 ? 5.929 -0.464 -14.060 1.00 89.25 119 ARG A CA 1
ATOM 873 C C . ARG A 1 119 ? 4.966 0.680 -14.406 1.00 89.25 119 ARG A C 1
ATOM 875 O O . ARG A 1 119 ? 5.313 1.843 -14.217 1.00 89.25 119 ARG A O 1
ATOM 882 N N . LEU A 1 120 ? 3.737 0.374 -14.833 1.00 90.50 120 LEU A N 1
ATOM 883 C CA . LEU A 1 120 ? 2.684 1.382 -15.022 1.00 90.50 120 LEU A CA 1
ATOM 884 C C . LEU A 1 120 ? 2.310 2.074 -13.699 1.00 90.50 120 LEU A C 1
ATOM 886 O O . LEU A 1 120 ? 2.107 3.287 -13.655 1.00 90.50 120 LEU A O 1
ATOM 890 N N . ALA A 1 121 ? 2.231 1.319 -12.600 1.00 89.75 121 ALA A N 1
ATOM 891 C CA . ALA A 1 121 ? 1.977 1.886 -11.279 1.00 89.75 121 ALA A CA 1
ATOM 892 C C . ALA A 1 121 ? 3.108 2.821 -10.815 1.00 89.75 121 ALA A C 1
ATOM 894 O O . ALA A 1 121 ? 2.815 3.860 -10.219 1.00 89.75 121 ALA A O 1
ATOM 895 N N . ALA A 1 122 ? 4.367 2.483 -11.114 1.00 86.00 122 ALA A N 1
ATOM 896 C CA . ALA A 1 122 ? 5.522 3.337 -10.840 1.00 86.00 122 ALA A CA 1
ATOM 897 C C . ALA A 1 122 ? 5.450 4.658 -11.625 1.00 86.00 122 ALA A C 1
ATOM 899 O O . ALA A 1 122 ? 5.570 5.722 -11.017 1.00 86.00 122 ALA A O 1
ATOM 900 N N . ALA A 1 123 ? 5.117 4.604 -12.920 1.00 87.12 123 ALA A N 1
ATOM 901 C CA . ALA A 1 123 ? 4.929 5.797 -13.752 1.00 87.12 123 ALA A CA 1
ATOM 902 C C . ALA A 1 123 ? 3.827 6.729 -13.202 1.00 87.12 123 ALA A C 1
ATOM 904 O O . ALA A 1 123 ? 4.006 7.944 -13.113 1.00 87.12 123 ALA A O 1
ATOM 905 N N . TYR A 1 124 ? 2.700 6.175 -12.734 1.00 86.69 124 TYR A N 1
ATOM 906 C CA . TYR A 1 124 ? 1.671 6.97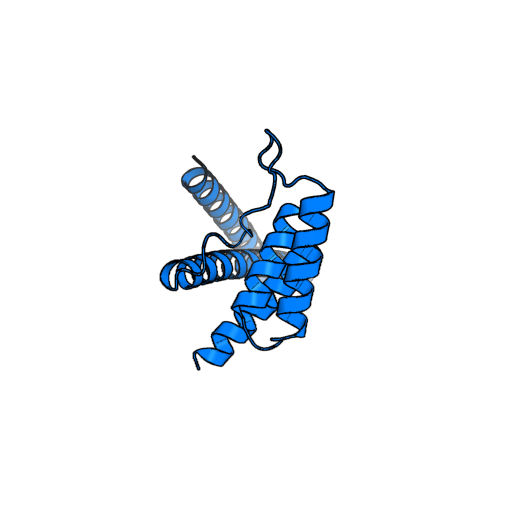1 -12.046 1.00 86.69 124 TYR A CA 1
ATOM 907 C C . TYR A 1 124 ? 2.167 7.599 -10.734 1.00 86.69 124 TYR A C 1
ATOM 909 O O . TYR A 1 124 ? 1.724 8.690 -10.369 1.00 86.69 124 TYR A O 1
ATOM 917 N N . GLY A 1 125 ? 3.069 6.920 -10.020 1.00 81.06 125 GLY A N 1
ATOM 918 C CA . GLY A 1 125 ? 3.720 7.444 -8.820 1.00 81.06 125 GLY A CA 1
ATOM 919 C C . GLY A 1 125 ? 4.586 8.667 -9.119 1.00 81.06 125 GLY A C 1
ATOM 920 O O . GLY A 1 125 ? 4.469 9.679 -8.426 1.00 81.06 125 GLY A O 1
ATOM 921 N N . GLU A 1 126 ? 5.382 8.614 -10.188 1.00 79.94 126 GLU A N 1
ATOM 922 C CA . GLU A 1 126 ? 6.193 9.746 -10.659 1.00 79.94 126 GLU A CA 1
ATOM 923 C C . GLU A 1 126 ? 5.319 10.935 -11.100 1.00 79.94 126 GLU A C 1
ATOM 925 O O . GLU A 1 126 ? 5.629 12.088 -10.789 1.00 79.94 126 GLU A O 1
ATOM 930 N N . ALA A 1 127 ? 4.164 10.659 -11.715 1.00 80.19 127 ALA A N 1
ATOM 931 C CA . ALA A 1 127 ? 3.166 11.663 -12.091 1.00 80.19 127 ALA A CA 1
ATOM 932 C C . ALA A 1 127 ? 2.321 12.202 -10.913 1.00 80.19 127 ALA A C 1
ATOM 934 O O . ALA A 1 127 ? 1.475 13.075 -11.109 1.00 80.19 127 ALA A O 1
ATOM 935 N N . ARG A 1 128 ? 2.524 11.701 -9.683 1.00 78.50 128 ARG A N 1
ATOM 936 C CA . ARG A 1 128 ? 1.713 12.001 -8.481 1.0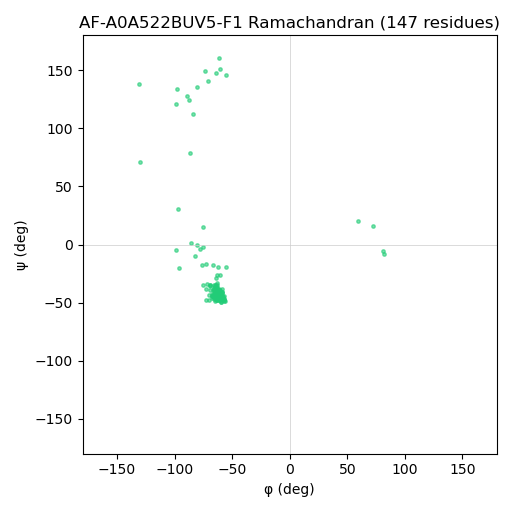0 78.50 128 ARG A CA 1
ATOM 937 C C . ARG A 1 128 ? 0.219 11.647 -8.607 1.00 78.50 128 ARG A C 1
ATOM 939 O O . ARG A 1 128 ? -0.593 12.109 -7.804 1.00 78.50 128 ARG A O 1
ATOM 946 N N . ASP A 1 129 ? -0.159 10.768 -9.537 1.00 86.19 129 ASP A N 1
ATOM 947 C CA . ASP A 1 129 ? -1.521 10.224 -9.639 1.00 86.19 129 ASP A CA 1
ATOM 948 C C . ASP A 1 129 ? -1.664 8.987 -8.742 1.00 86.19 129 ASP A C 1
ATOM 950 O O . ASP A 1 129 ? -1.639 7.827 -9.167 1.00 86.19 129 ASP A O 1
ATOM 954 N N . ALA A 1 130 ? -1.834 9.241 -7.444 1.00 82.94 130 ALA A N 1
ATOM 955 C CA . ALA A 1 130 ? -1.920 8.179 -6.448 1.00 82.94 130 ALA A CA 1
ATOM 956 C C . ALA A 1 130 ? -3.152 7.275 -6.645 1.00 82.94 130 ALA A C 1
ATOM 958 O O . ALA A 1 130 ? -3.136 6.097 -6.278 1.00 82.94 130 ALA A O 1
ATOM 959 N N . ARG A 1 131 ? -4.246 7.801 -7.216 1.00 87.56 131 ARG A N 1
ATOM 960 C CA . ARG A 1 131 ? -5.500 7.051 -7.370 1.00 87.56 131 ARG A CA 1
ATOM 961 C C . ARG A 1 131 ? -5.356 5.989 -8.456 1.00 87.56 131 ARG A C 1
ATOM 963 O O . ARG A 1 131 ? -5.699 4.827 -8.212 1.00 87.56 131 ARG A O 1
ATOM 970 N N . ARG A 1 132 ? -4.821 6.365 -9.622 1.00 88.06 132 ARG A N 1
ATOM 971 C CA . ARG A 1 132 ? -4.565 5.424 -10.719 1.00 88.06 132 ARG A CA 1
ATOM 972 C C . ARG A 1 132 ? -3.378 4.512 -10.419 1.00 88.06 132 ARG A C 1
ATOM 974 O O . ARG A 1 132 ? -3.503 3.306 -10.630 1.00 88.06 132 ARG A O 1
ATOM 981 N N . GLY A 1 133 ? -2.319 5.032 -9.795 1.00 89.50 133 GLY A N 1
ATOM 982 C CA . GLY A 1 133 ? -1.167 4.235 -9.358 1.00 89.50 133 GLY A CA 1
ATOM 983 C C . GLY A 1 133 ? -1.552 3.096 -8.413 1.00 89.50 133 GLY A C 1
ATOM 984 O O . GLY A 1 133 ? -1.210 1.940 -8.659 1.00 89.50 133 GLY A O 1
ATOM 985 N N . ARG A 1 134 ? -2.380 3.365 -7.391 1.00 89.62 134 ARG A N 1
ATOM 986 C CA . ARG A 1 134 ? -2.890 2.307 -6.494 1.00 89.62 134 ARG A CA 1
ATOM 987 C C . ARG A 1 134 ? -3.753 1.274 -7.218 1.00 89.62 134 ARG A C 1
ATOM 989 O O . ARG A 1 134 ? -3.737 0.102 -6.846 1.00 89.62 134 ARG A O 1
ATOM 996 N N . ARG A 1 135 ? -4.531 1.671 -8.232 1.00 91.56 135 ARG A N 1
ATOM 997 C CA . ARG A 1 135 ? -5.335 0.725 -9.028 1.00 91.56 135 ARG A CA 1
ATOM 998 C C . ARG A 1 135 ? -4.436 -0.217 -9.830 1.00 91.56 135 ARG A C 1
ATOM 1000 O O . ARG A 1 135 ? -4.657 -1.422 -9.761 1.00 91.56 135 ARG A O 1
ATOM 1007 N N . ALA A 1 136 ? -3.428 0.321 -10.515 1.00 92.69 136 ALA A N 1
ATOM 1008 C CA . ALA A 1 136 ? -2.452 -0.472 -11.259 1.00 92.69 136 ALA A CA 1
ATOM 1009 C C . ALA A 1 136 ? -1.657 -1.408 -10.329 1.00 92.69 136 ALA A C 1
ATOM 1011 O O . ALA A 1 136 ? -1.593 -2.609 -10.578 1.00 92.69 136 ALA A O 1
ATOM 1012 N N . MET A 1 137 ? -1.181 -0.904 -9.184 1.00 92.88 137 MET A N 1
ATOM 1013 C CA . MET A 1 137 ? -0.459 -1.711 -8.193 1.00 92.88 137 MET A CA 1
ATOM 1014 C C . MET A 1 137 ? -1.312 -2.861 -7.643 1.00 92.88 137 MET A C 1
ATOM 1016 O O . MET A 1 137 ? -0.839 -3.987 -7.522 1.00 92.88 137 MET A O 1
ATOM 1020 N N . ARG A 1 138 ? -2.595 -2.619 -7.334 1.00 92.50 138 ARG A N 1
ATOM 1021 C CA . ARG A 1 138 ? -3.499 -3.689 -6.877 1.00 92.50 138 ARG A CA 1
ATOM 1022 C C . ARG A 1 138 ? -3.679 -4.785 -7.926 1.00 92.50 138 ARG A C 1
ATOM 1024 O O . ARG A 1 138 ? -3.737 -5.951 -7.547 1.00 92.50 138 ARG A O 1
ATOM 1031 N N . LYS A 1 139 ? -3.746 -4.430 -9.214 1.00 93.50 139 LYS A N 1
ATOM 1032 C CA . LYS A 1 139 ? -3.813 -5.407 -10.310 1.00 93.50 139 LYS A CA 1
ATOM 1033 C C . LYS A 1 139 ? -2.505 -6.195 -10.425 1.00 93.50 139 LYS A C 1
ATOM 1035 O O . LYS A 1 139 ? -2.578 -7.415 -10.492 1.00 93.50 139 LYS A O 1
ATOM 1040 N N . ALA A 1 140 ? -1.344 -5.541 -10.318 1.00 92.75 140 ALA A N 1
ATOM 1041 C CA . ALA A 1 140 ? -0.045 -6.221 -10.273 1.00 92.75 140 ALA A CA 1
ATOM 1042 C C . ALA A 1 140 ? 0.027 -7.249 -9.128 1.00 92.75 140 ALA A C 1
ATOM 1044 O O . ALA A 1 140 ? 0.366 -8.407 -9.344 1.00 92.75 140 ALA A O 1
ATOM 1045 N N . VAL A 1 141 ? -0.375 -6.856 -7.913 1.00 91.94 141 VAL A N 1
ATOM 1046 C CA . VAL A 1 141 ? -0.403 -7.754 -6.745 1.00 91.94 141 VAL A CA 1
ATOM 1047 C C . VAL A 1 141 ? -1.393 -8.908 -6.926 1.00 91.94 141 VAL A C 1
ATOM 1049 O O . VAL A 1 141 ? -1.123 -10.015 -6.468 1.00 91.94 141 VAL A O 1
ATOM 1052 N N . ALA A 1 142 ? -2.545 -8.671 -7.556 1.00 92.62 142 ALA A N 1
ATOM 1053 C CA . ALA A 1 142 ? -3.514 -9.728 -7.833 1.00 92.62 142 ALA A CA 1
ATOM 1054 C C . ALA A 1 142 ? -2.974 -10.748 -8.848 1.00 92.62 142 ALA A C 1
ATOM 1056 O O . ALA A 1 142 ? -3.109 -11.946 -8.620 1.00 92.62 142 ALA A O 1
ATOM 1057 N N . LEU A 1 143 ? -2.327 -10.275 -9.918 1.00 93.56 143 LEU A N 1
ATOM 1058 C CA . LEU A 1 143 ? -1.726 -11.127 -10.944 1.00 93.56 143 LEU A CA 1
ATOM 1059 C C . LEU A 1 143 ? -0.544 -11.935 -10.401 1.00 93.56 143 LEU A C 1
ATOM 1061 O O . LEU A 1 143 ? -0.511 -13.137 -10.613 1.00 93.56 143 LEU A O 1
ATOM 1065 N N . GLU A 1 144 ? 0.367 -11.334 -9.625 1.00 92.88 144 GLU A N 1
ATOM 1066 C CA . GLU A 1 144 ? 1.487 -12.090 -9.036 1.00 92.88 144 GLU A CA 1
ATOM 1067 C C . GLU A 1 144 ? 0.995 -13.215 -8.116 1.00 92.88 144 GLU A C 1
ATOM 1069 O O . GLU A 1 144 ? 1.523 -14.328 -8.152 1.00 92.88 144 GLU A O 1
ATOM 1074 N N . ARG A 1 145 ? -0.062 -12.961 -7.332 1.00 89.38 145 ARG A N 1
ATOM 1075 C CA . ARG A 1 145 ? -0.692 -14.003 -6.509 1.00 89.38 145 ARG A CA 1
ATOM 1076 C C . ARG A 1 145 ? -1.301 -15.116 -7.355 1.00 89.38 145 ARG A C 1
ATOM 1078 O O . ARG A 1 145 ? -1.182 -16.267 -6.960 1.00 89.38 145 ARG A O 1
ATOM 1085 N N . ALA A 1 146 ? -1.931 -14.777 -8.478 1.00 90.44 146 ALA A N 1
ATOM 1086 C CA . ALA A 1 146 ? -2.504 -15.756 -9.397 1.00 90.44 146 ALA A CA 1
ATOM 1087 C C . ALA A 1 146 ? -1.427 -16.576 -10.123 1.00 90.44 146 ALA A C 1
ATOM 1089 O O . ALA A 1 146 ? -1.627 -17.757 -10.341 1.00 90.44 146 ALA A O 1
ATOM 1090 N N . THR A 1 147 ? -0.273 -15.987 -10.451 1.00 86.69 147 THR A N 1
ATOM 1091 C CA . THR A 1 147 ? 0.843 -16.707 -11.094 1.00 86.69 147 THR A CA 1
ATOM 1092 C C . THR A 1 147 ? 1.634 -17.604 -10.141 1.00 86.69 147 THR A C 1
ATOM 1094 O O . THR A 1 147 ? 2.408 -18.442 -10.590 1.00 86.69 147 THR A O 1
ATOM 1097 N N . ARG A 1 148 ? 1.506 -17.386 -8.826 1.00 78.81 148 ARG A N 1
ATOM 1098 C CA . ARG A 1 148 ? 2.238 -18.128 -7.790 1.00 78.81 148 ARG A CA 1
ATOM 1099 C C . ARG A 1 148 ? 1.435 -19.294 -7.198 1.00 78.81 148 ARG A C 1
ATOM 1101 O O . ARG A 1 148 ? 2.040 -20.148 -6.553 1.00 78.81 148 ARG A O 1
ATOM 1108 N N . GLY A 1 149 ? 0.108 -19.269 -7.332 1.00 52.44 149 GLY A N 1
ATOM 1109 C CA . GLY A 1 149 ? -0.800 -20.332 -6.884 1.00 52.44 149 GLY A CA 1
ATOM 1110 C C . GLY A 1 149 ? -1.066 -21.327 -7.996 1.00 52.44 149 GLY A C 1
ATOM 1111 O O . GLY A 1 149 ? -1.170 -22.524 -7.659 1.00 52.44 149 GLY A O 1
#

Solvent-accessible surface area (backbone atoms only — not comparable to full-atom values): 7996 Å² total; per-residue (Å²): 115,69,68,62,53,51,51,50,54,51,51,53,51,51,52,54,45,49,54,51,40,55,49,16,50,53,30,45,70,64,78,43,71,68,43,24,53,52,14,52,52,52,40,50,51,47,53,54,52,52,51,54,53,50,51,52,54,51,50,53,53,49,51,54,49,50,50,53,54,39,49,75,70,60,61,57,81,78,66,67,91,89,60,57,60,43,97,86,71,44,61,37,69,71,48,44,54,50,50,46,53,51,33,49,49,46,26,72,76,36,77,76,42,28,64,36,26,39,54,37,14,50,50,25,52,77,71,66,38,59,71,62,14,52,53,31,37,52,50,15,56,52,35,48,54,62,76,73,106

Nearest PDB structures (foldseek):
  6c6k-assembly1_A  TM=9.096E-01  e=7.502E-01  Homo sapiens
  6c6k-assembly2_B  TM=9.013E-01  e=1.871E+00  Homo sapiens
  4cgq-assembly1_A  TM=7.231E-01  e=2.098E+00  Saccharomyces cerevisiae

pLDDT: mean 83.98, std 8.64, range [49.69, 94.25]